Protein AF-A0A925G554-F1 (afdb_monomer_lite)

Foldseek 3Di:
DVVVVVVVVVVVVPPVPPPPVVLVVVVVCLVVQLVVLVVQLVVLVVCCVPPDDLSVLSNLLSVLSNVLSVVVVVLSVVVVVCVVVVNDPVVVSVVSNVVSVVSVVSSVVSNVVSVVVVVVPDDPPDDPPDDDDDDDDD

Structure (mmCIF, N/CA/C/O backbone):
data_AF-A0A925G554-F1
#
_entry.id   AF-A0A925G554-F1
#
loop_
_atom_site.group_PDB
_atom_site.id
_atom_site.type_symbol
_atom_site.label_atom_id
_atom_site.label_alt_id
_atom_site.label_comp_id
_atom_site.label_asym_id
_atom_site.label_entity_id
_atom_site.label_seq_id
_atom_site.pdbx_PDB_ins_code
_atom_site.Cartn_x
_atom_site.Cartn_y
_atom_site.Cartn_z
_atom_site.occupancy
_atom_site.B_iso_or_equiv
_atom_site.auth_seq_id
_atom_site.auth_comp_id
_atom_site.auth_asym_id
_atom_site.auth_atom_id
_atom_site.pdbx_PDB_model_num
ATOM 1 N N . MET A 1 1 ? 5.117 -35.834 -21.278 1.00 56.41 1 MET A N 1
ATOM 2 C CA . MET A 1 1 ? 6.227 -34.907 -20.948 1.00 56.41 1 MET A CA 1
ATOM 3 C C . MET A 1 1 ? 6.448 -33.824 -22.009 1.00 56.41 1 MET A C 1
ATOM 5 O O . M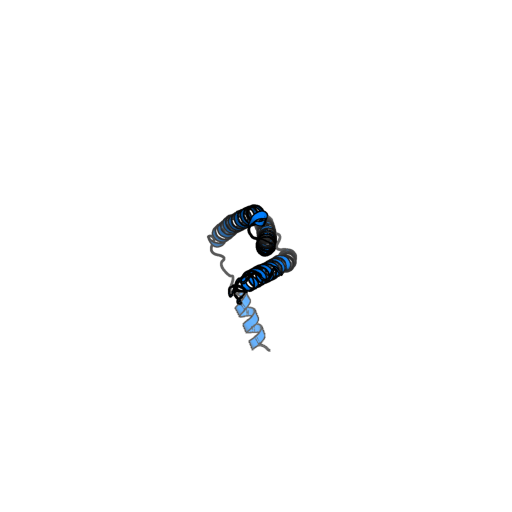ET A 1 1 ? 6.826 -32.724 -21.639 1.00 56.41 1 MET A O 1
ATOM 9 N N . ILE A 1 2 ? 6.161 -34.080 -23.294 1.00 69.06 2 ILE A N 1
ATOM 10 C CA . ILE A 1 2 ? 6.235 -33.060 -24.364 1.00 69.06 2 ILE A CA 1
ATOM 11 C C . ILE A 1 2 ? 5.071 -32.051 -24.280 1.00 69.06 2 ILE A C 1
ATOM 13 O O . ILE A 1 2 ? 5.266 -30.853 -24.436 1.00 69.06 2 ILE A O 1
ATOM 17 N N . ALA A 1 3 ? 3.860 -32.503 -23.937 1.00 68.00 3 ALA A N 1
ATOM 18 C CA . ALA A 1 3 ? 2.707 -31.610 -23.770 1.00 68.00 3 ALA A CA 1
ATOM 19 C C . ALA A 1 3 ? 2.910 -30.564 -22.653 1.00 68.00 3 ALA A C 1
ATOM 21 O O . ALA A 1 3 ? 2.536 -29.409 -22.815 1.00 68.00 3 ALA A O 1
ATOM 22 N N . THR A 1 4 ? 3.560 -30.946 -21.548 1.00 71.81 4 THR A N 1
ATOM 23 C CA . THR A 1 4 ? 3.878 -30.047 -20.427 1.00 71.81 4 THR A CA 1
ATOM 24 C C . THR A 1 4 ? 4.949 -29.016 -20.783 1.00 71.81 4 THR A C 1
ATOM 26 O O . THR A 1 4 ? 4.840 -27.869 -20.361 1.00 71.81 4 THR A O 1
ATOM 29 N N . SER A 1 5 ? 5.954 -29.376 -21.591 1.00 69.31 5 SER A N 1
ATOM 30 C CA . SER A 1 5 ? 6.969 -28.421 -22.054 1.00 69.31 5 SER A CA 1
ATOM 31 C C . SER A 1 5 ? 6.423 -27.457 -23.112 1.00 69.31 5 SER A C 1
ATOM 33 O O . SER A 1 5 ? 6.750 -26.275 -23.063 1.00 69.31 5 SER A O 1
ATOM 35 N N . LEU A 1 6 ? 5.526 -27.904 -24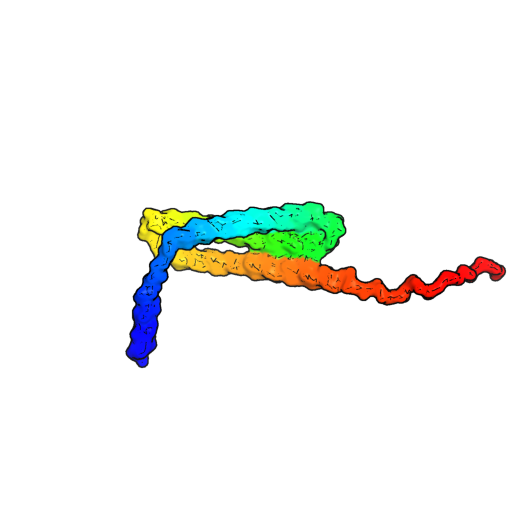.001 1.00 70.44 6 LEU A N 1
ATOM 36 C CA . LEU A 1 6 ? 4.800 -27.007 -24.913 1.00 70.44 6 LEU A CA 1
ATOM 37 C C . LEU A 1 6 ? 3.895 -26.018 -24.166 1.00 70.44 6 LEU A C 1
ATOM 39 O O . LEU A 1 6 ? 3.805 -24.861 -24.565 1.00 70.44 6 LEU A O 1
ATOM 43 N N . TRP A 1 7 ? 3.268 -26.442 -23.068 1.00 66.69 7 TRP A N 1
ATOM 44 C CA . TRP A 1 7 ? 2.438 -25.562 -22.240 1.00 66.69 7 TRP A CA 1
ATOM 45 C C . TRP A 1 7 ? 3.270 -24.485 -21.521 1.00 66.69 7 TRP A C 1
ATOM 47 O O . TRP A 1 7 ? 2.883 -23.319 -21.484 1.00 66.69 7 TRP A O 1
ATOM 57 N N . LEU A 1 8 ? 4.461 -24.851 -21.035 1.00 68.00 8 LEU A N 1
ATOM 58 C CA . LEU A 1 8 ? 5.438 -23.916 -20.461 1.00 68.00 8 LEU A CA 1
ATOM 59 C C . LEU A 1 8 ? 5.988 -22.921 -21.499 1.00 68.00 8 LEU A C 1
ATOM 61 O O . LEU A 1 8 ? 6.126 -21.743 -21.184 1.00 68.00 8 LEU A O 1
ATOM 65 N N . LEU A 1 9 ? 6.251 -23.350 -22.740 1.00 63.69 9 LEU A N 1
ATOM 66 C CA . LEU A 1 9 ? 6.651 -22.440 -23.826 1.00 63.69 9 LEU A CA 1
ATOM 67 C C . LEU A 1 9 ? 5.497 -21.549 -24.322 1.00 63.69 9 LEU A C 1
ATOM 69 O O . LEU A 1 9 ? 5.740 -20.434 -24.773 1.00 63.69 9 LEU A O 1
ATOM 73 N N . ALA A 1 10 ? 4.244 -21.998 -24.225 1.00 61.28 10 ALA A N 1
ATOM 74 C CA . ALA A 1 10 ? 3.088 -21.166 -24.558 1.00 61.28 10 ALA A CA 1
ATOM 75 C C . ALA A 1 10 ? 2.897 -20.012 -23.552 1.00 61.28 10 ALA A C 1
ATOM 77 O O . ALA A 1 10 ? 2.495 -18.917 -23.943 1.00 61.28 10 ALA A O 1
ATOM 78 N N . GLN A 1 11 ? 3.256 -20.216 -22.278 1.00 59.38 11 GLN A N 1
ATOM 79 C CA . GLN A 1 11 ? 3.241 -19.165 -21.251 1.00 59.38 11 GLN A CA 1
ATOM 80 C C . GLN A 1 11 ? 4.337 -18.102 -21.426 1.00 59.38 11 GLN A C 1
ATOM 82 O O . GLN A 1 11 ? 4.161 -16.975 -20.969 1.00 59.38 11 GLN A O 1
ATOM 87 N N . THR A 1 12 ? 5.462 -18.409 -22.081 1.00 54.16 12 THR A N 1
ATOM 88 C CA . THR A 1 12 ? 6.537 -17.417 -22.286 1.00 54.16 12 THR A CA 1
ATOM 89 C C . THR A 1 12 ? 6.258 -16.460 -23.446 1.00 54.16 12 THR A C 1
ATOM 91 O O . THR A 1 12 ? 6.837 -15.376 -23.492 1.00 54.16 12 THR A O 1
ATOM 94 N N . GLN A 1 13 ? 5.354 -16.830 -24.362 1.00 44.78 13 GLN A N 1
ATOM 95 C CA . GLN A 1 13 ? 4.960 -16.016 -25.519 1.00 44.78 13 GLN A CA 1
ATOM 96 C C . GLN A 1 13 ? 3.859 -14.998 -25.212 1.00 44.78 13 GLN A C 1
ATOM 98 O O . GLN A 1 13 ? 3.630 -14.082 -26.000 1.00 44.78 13 GLN A O 1
ATOM 103 N N . THR A 1 14 ? 3.225 -15.066 -24.039 1.00 47.84 14 THR A N 1
ATOM 104 C CA . THR A 1 14 ? 2.490 -13.913 -23.519 1.00 47.84 14 THR A CA 1
ATOM 105 C C . THR A 1 14 ? 3.501 -12.929 -22.946 1.00 47.84 14 THR A C 1
ATOM 107 O O . THR A 1 14 ? 3.610 -12.757 -21.731 1.00 47.84 14 THR A O 1
ATOM 110 N N . GLN A 1 15 ? 4.267 -12.270 -23.822 1.00 48.62 15 GLN A N 1
ATOM 111 C CA . GLN A 1 15 ? 4.822 -10.975 -23.465 1.00 48.62 15 GLN A CA 1
ATOM 112 C C . GLN A 1 15 ? 3.620 -10.104 -23.127 1.00 48.62 15 GLN A C 1
ATOM 114 O O . GLN A 1 15 ? 2.899 -9.652 -24.014 1.00 48.62 15 GLN A O 1
ATOM 119 N N . ALA A 1 16 ? 3.346 -9.952 -21.832 1.00 54.16 16 ALA A N 1
ATOM 120 C CA . ALA A 1 16 ? 2.384 -8.996 -21.337 1.00 54.16 16 ALA A CA 1
ATOM 121 C C . ALA A 1 16 ? 2.883 -7.630 -21.806 1.00 54.16 16 ALA A C 1
ATOM 123 O O . ALA A 1 16 ? 3.743 -7.024 -21.166 1.00 54.16 16 ALA A O 1
ATOM 124 N N . THR A 1 17 ? 2.414 -7.199 -22.981 1.00 52.09 17 THR A N 1
ATOM 125 C CA . THR A 1 17 ? 2.681 -5.869 -23.505 1.00 52.09 17 THR A CA 1
ATOM 126 C C . THR A 1 17 ? 2.059 -4.943 -22.482 1.00 52.09 17 THR A C 1
ATOM 128 O O . THR A 1 17 ? 0.841 -4.850 -22.345 1.00 52.09 17 THR A O 1
ATOM 131 N N . LYS A 1 18 ? 2.895 -4.414 -21.592 1.00 51.50 18 LYS A N 1
ATOM 132 C CA . LYS A 1 18 ? 2.420 -3.602 -20.488 1.00 51.50 18 LYS A CA 1
ATOM 133 C C . LYS A 1 18 ? 1.954 -2.306 -21.137 1.00 51.50 18 LYS A C 1
ATOM 135 O O . LYS A 1 18 ? 2.803 -1.585 -21.664 1.00 51.50 18 LYS A O 1
ATOM 140 N N . PRO A 1 19 ? 0.643 -2.010 -21.165 1.00 61.19 19 PRO A N 1
ATOM 141 C CA . PRO A 1 19 ? 0.176 -0.788 -21.795 1.00 61.19 19 PRO A CA 1
ATOM 142 C C . PRO A 1 19 ? 0.865 0.389 -21.102 1.00 61.19 19 PRO A C 1
ATOM 144 O O . PRO A 1 19 ? 0.958 0.412 -19.871 1.00 61.19 19 PRO A O 1
ATOM 147 N N . GLY A 1 20 ? 1.368 1.358 -21.874 1.00 69.06 20 GLY A N 1
ATOM 148 C CA . GLY A 1 20 ? 2.142 2.492 -21.343 1.00 69.06 20 GLY A CA 1
ATOM 149 C C . GLY A 1 20 ? 1.402 3.290 -20.261 1.00 69.06 20 GLY A C 1
ATOM 150 O O . GLY A 1 20 ? 2.027 3.911 -19.407 1.00 69.06 20 GLY A O 1
ATOM 151 N N . TYR A 1 21 ? 0.071 3.190 -20.234 1.00 64.12 21 TYR A N 1
ATOM 152 C CA . TYR A 1 21 ? -0.813 3.789 -19.235 1.00 64.12 21 TYR A CA 1
ATOM 153 C C . TYR A 1 21 ? -0.806 3.078 -17.871 1.00 64.12 21 TYR A C 1
ATOM 155 O O . TYR A 1 21 ? -1.210 3.669 -16.875 1.00 64.12 21 TYR A O 1
ATOM 163 N N . PHE A 1 22 ? -0.324 1.835 -17.774 1.00 70.75 22 PHE A N 1
ATOM 164 C CA . PHE A 1 22 ? -0.312 1.099 -16.505 1.00 70.75 22 PHE A CA 1
ATOM 165 C C . PHE A 1 22 ? 0.593 1.765 -15.468 1.00 70.75 22 PHE A C 1
ATOM 167 O O . PHE A 1 22 ? 0.246 1.830 -14.295 1.00 70.75 22 PHE A O 1
ATOM 174 N N . ALA A 1 23 ? 1.763 2.251 -15.887 1.00 71.81 23 ALA A N 1
ATOM 175 C CA . ALA A 1 23 ? 2.709 2.899 -14.985 1.00 71.81 23 ALA A CA 1
ATOM 176 C C . ALA A 1 23 ? 2.130 4.169 -14.327 1.00 71.81 23 ALA A C 1
ATOM 178 O O . ALA A 1 23 ? 2.146 4.233 -13.096 1.00 71.81 23 ALA A O 1
ATOM 179 N N . PRO A 1 24 ? 1.572 5.146 -15.074 1.00 72.62 24 PRO A N 1
ATOM 180 C CA . PRO A 1 24 ? 0.961 6.319 -14.457 1.00 72.62 24 PRO A CA 1
ATOM 181 C C . PRO A 1 24 ? -0.287 5.964 -13.641 1.00 72.62 24 PRO A C 1
ATOM 183 O O . PRO A 1 24 ? -0.446 6.494 -12.547 1.00 72.62 24 PRO A O 1
ATOM 186 N N . VAL A 1 25 ? -1.129 5.024 -14.090 1.00 77.00 25 VAL A N 1
ATOM 187 C CA . VAL A 1 25 ? -2.313 4.595 -13.321 1.00 77.00 25 VAL A CA 1
ATOM 188 C C . VAL A 1 25 ? -1.906 3.961 -11.988 1.00 77.00 25 VAL A C 1
ATOM 190 O O . VAL A 1 25 ? -2.396 4.376 -10.939 1.00 77.00 25 VAL A O 1
ATOM 193 N N . ALA A 1 26 ? -0.954 3.026 -11.998 1.00 75.56 26 ALA A N 1
ATOM 194 C CA . ALA A 1 26 ? -0.442 2.412 -10.777 1.00 75.56 26 ALA A CA 1
ATOM 195 C C . ALA A 1 26 ? 0.152 3.458 -9.824 1.00 75.56 26 ALA A C 1
ATOM 197 O O . ALA A 1 26 ? -0.105 3.397 -8.627 1.00 75.56 26 ALA A O 1
ATOM 198 N N . LEU A 1 27 ? 0.885 4.444 -10.350 1.00 79.38 27 LEU A N 1
ATOM 199 C CA . LEU A 1 27 ? 1.480 5.523 -9.562 1.00 79.38 27 LEU A CA 1
ATOM 200 C C . LEU A 1 27 ? 0.412 6.433 -8.936 1.00 79.38 27 LEU A C 1
ATOM 202 O O . LEU A 1 27 ? 0.501 6.747 -7.751 1.00 79.38 27 LEU A O 1
ATOM 206 N N . THR A 1 28 ? -0.628 6.807 -9.687 1.00 81.25 28 THR A N 1
ATOM 207 C CA . THR A 1 28 ? -1.736 7.618 -9.150 1.00 81.25 28 THR A CA 1
ATOM 208 C C . THR A 1 28 ? -2.486 6.897 -8.034 1.00 81.25 28 THR A C 1
ATOM 210 O O . THR A 1 28 ? -2.715 7.506 -6.989 1.00 81.25 28 THR A O 1
ATOM 213 N N . LEU A 1 29 ? -2.795 5.605 -8.207 1.00 81.31 29 LEU A N 1
ATOM 214 C CA . LEU A 1 29 ? -3.422 4.755 -7.186 1.00 81.31 29 LEU A CA 1
ATOM 215 C C . LEU A 1 29 ? -2.556 4.639 -5.930 1.00 81.31 29 LEU A C 1
ATOM 217 O O . LEU A 1 29 ? -3.069 4.696 -4.817 1.00 81.31 29 LEU A O 1
ATOM 221 N N . LEU A 1 30 ? -1.239 4.525 -6.100 1.00 80.56 30 LEU A N 1
ATOM 222 C CA . LEU A 1 30 ? -0.286 4.451 -4.995 1.00 80.56 30 LEU A CA 1
ATOM 223 C C . LEU A 1 30 ? -0.276 5.734 -4.159 1.00 80.56 30 LEU A C 1
ATOM 225 O O . LEU A 1 30 ? -0.326 5.676 -2.932 1.00 80.56 30 LEU A O 1
ATOM 229 N N . ILE A 1 31 ? -0.234 6.891 -4.826 1.00 82.69 31 ILE A N 1
ATOM 230 C CA . ILE A 1 31 ? -0.198 8.201 -4.165 1.00 82.69 31 ILE A CA 1
ATOM 231 C C . ILE A 1 31 ? -1.534 8.498 -3.488 1.00 82.69 31 ILE A C 1
ATOM 233 O O . ILE A 1 31 ? -1.555 8.854 -2.311 1.00 82.69 31 ILE A O 1
ATOM 237 N N . THR A 1 32 ? -2.650 8.334 -4.202 1.00 84.25 32 THR A N 1
ATOM 238 C CA . THR A 1 32 ? -3.984 8.564 -3.623 1.00 84.25 32 THR A CA 1
ATOM 239 C C . THR A 1 32 ? -4.294 7.576 -2.505 1.00 84.25 32 THR A C 1
ATOM 241 O O . THR A 1 32 ? -4.823 7.991 -1.478 1.00 84.25 32 THR A O 1
ATOM 244 N N . GLY A 1 33 ? -3.893 6.309 -2.643 1.00 77.38 33 GLY A N 1
ATOM 245 C CA . GLY A 1 33 ? -3.984 5.307 -1.583 1.00 77.38 33 GLY A CA 1
ATOM 246 C C . GLY A 1 33 ? -3.161 5.696 -0.357 1.00 77.38 33 GLY A C 1
ATOM 247 O O . GLY A 1 33 ? -3.702 5.772 0.743 1.00 77.38 33 GLY A O 1
ATOM 248 N N . GLY A 1 34 ? -1.879 6.028 -0.532 1.00 82.94 34 GLY A N 1
AT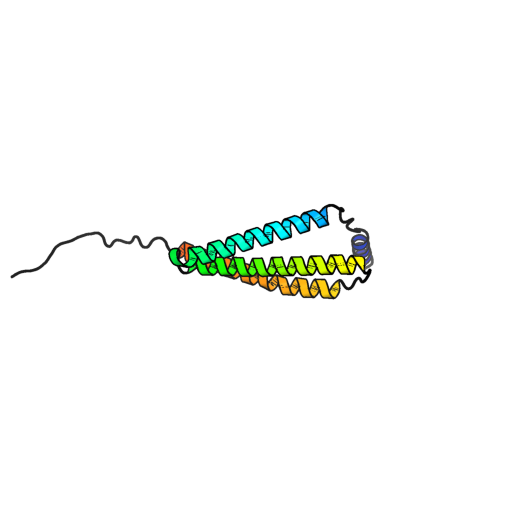OM 249 C CA . GLY A 1 34 ? -1.013 6.477 0.562 1.00 82.94 34 GLY A CA 1
ATOM 250 C C . GLY A 1 34 ? -1.559 7.714 1.282 1.00 82.94 34 GLY A C 1
ATOM 251 O O . GLY A 1 34 ? -1.563 7.760 2.512 1.00 82.94 34 GLY A O 1
ATOM 252 N N . LEU A 1 35 ? -2.096 8.681 0.532 1.00 83.38 35 LEU A N 1
ATOM 253 C CA . LEU A 1 35 ? -2.722 9.878 1.090 1.00 83.38 35 LEU A CA 1
ATOM 254 C C . LEU A 1 35 ? -4.014 9.547 1.854 1.00 83.38 35 LEU A C 1
ATOM 256 O O . LEU A 1 35 ? -4.222 10.058 2.952 1.00 83.38 35 LEU A O 1
ATOM 260 N N . ALA A 1 36 ? -4.854 8.654 1.325 1.00 82.50 36 ALA A N 1
ATOM 261 C CA . ALA A 1 36 ? -6.065 8.194 2.002 1.00 82.50 36 ALA A CA 1
ATOM 262 C C . ALA A 1 36 ? -5.742 7.478 3.326 1.00 82.50 36 ALA A C 1
ATOM 264 O O . ALA A 1 36 ? -6.387 7.748 4.342 1.00 82.50 36 ALA A O 1
ATOM 265 N N . TRP A 1 37 ? -4.708 6.629 3.354 1.00 82.06 37 TRP A N 1
ATOM 266 C CA . TRP A 1 37 ? -4.254 5.958 4.578 1.00 82.06 37 TRP A CA 1
ATOM 267 C C . TRP A 1 37 ? -3.607 6.921 5.580 1.00 82.06 37 TRP A C 1
ATOM 269 O O . TRP A 1 37 ? -3.809 6.761 6.783 1.00 82.06 37 TRP A O 1
ATOM 279 N N . LEU A 1 38 ? -2.897 7.955 5.114 1.00 82.19 38 LEU A N 1
ATOM 280 C CA . LEU A 1 38 ? -2.379 9.035 5.963 1.00 82.19 38 LEU A CA 1
ATOM 281 C C . LEU A 1 38 ? -3.512 9.791 6.652 1.00 82.19 38 LEU A C 1
ATOM 283 O O . LEU A 1 38 ? -3.494 9.959 7.870 1.00 82.19 38 LEU A O 1
ATOM 287 N N . ILE A 1 39 ? -4.526 10.188 5.885 1.00 81.81 39 ILE A N 1
ATOM 288 C CA . ILE A 1 39 ? -5.718 10.851 6.409 1.00 81.81 39 ILE A CA 1
ATOM 289 C C . ILE A 1 39 ? -6.415 9.938 7.430 1.00 81.81 39 ILE A C 1
ATOM 291 O O . ILE A 1 39 ? -6.717 10.376 8.541 1.00 81.81 39 ILE A O 1
ATOM 295 N N . ALA A 1 40 ? -6.600 8.654 7.106 1.00 80.00 40 ALA A N 1
ATOM 296 C CA . ALA A 1 40 ? -7.193 7.672 8.013 1.00 80.00 40 ALA A CA 1
ATOM 297 C C . ALA A 1 40 ? -6.389 7.500 9.314 1.00 80.00 40 ALA A C 1
ATOM 299 O O . ALA A 1 40 ? -6.980 7.422 10.391 1.00 80.00 40 ALA A O 1
ATOM 300 N N . ALA A 1 41 ? -5.055 7.491 9.244 1.00 80.06 41 ALA A N 1
ATOM 301 C CA . ALA A 1 41 ? -4.195 7.412 10.421 1.00 80.06 41 ALA A CA 1
ATOM 302 C C . ALA A 1 41 ? -4.342 8.662 11.304 1.00 80.06 41 ALA A C 1
ATOM 304 O O . ALA A 1 41 ? -4.571 8.537 12.508 1.00 80.06 41 ALA A O 1
ATOM 305 N N . VAL A 1 42 ? -4.291 9.861 10.714 1.00 79.56 42 VAL A N 1
ATOM 306 C CA . VAL A 1 42 ? -4.431 11.134 11.443 1.00 79.56 42 VAL A CA 1
ATOM 307 C C . VAL A 1 42 ? -5.804 11.244 12.111 1.00 79.56 42 VAL A C 1
ATOM 309 O O . VAL A 1 42 ? -5.882 11.538 13.306 1.00 79.56 42 VAL A O 1
ATOM 312 N N . PHE A 1 43 ? -6.890 10.947 11.391 1.00 76.81 43 PHE A N 1
ATOM 313 C CA . PHE A 1 43 ? -8.233 10.934 11.978 1.00 76.81 43 PHE A CA 1
ATOM 314 C C . PHE A 1 43 ? -8.393 9.842 13.041 1.00 76.81 43 PHE A C 1
ATOM 316 O O . PHE A 1 43 ? -9.041 10.081 14.061 1.00 76.81 43 PHE A O 1
ATOM 323 N N . GLY A 1 44 ? -7.777 8.673 12.842 1.00 69.88 44 GLY A N 1
ATOM 324 C CA . GLY A 1 44 ? -7.766 7.575 13.806 1.00 69.88 44 GLY A CA 1
ATOM 325 C C . GLY A 1 44 ? -7.117 7.968 15.133 1.00 69.88 44 GLY A C 1
ATOM 326 O O . GLY A 1 44 ? -7.714 7.764 16.188 1.00 69.88 44 GLY A O 1
ATOM 327 N N . PHE A 1 45 ? -5.942 8.606 15.100 1.00 68.25 45 PHE A N 1
ATOM 328 C CA . PHE A 1 45 ? -5.280 9.113 16.308 1.00 68.25 45 PHE A CA 1
ATOM 329 C C . PHE A 1 45 ? -6.016 10.309 16.928 1.00 68.25 45 PHE A C 1
ATOM 331 O O . PHE A 1 45 ? -6.141 10.374 18.151 1.00 68.25 45 PHE A O 1
ATOM 338 N N . GLY A 1 46 ? -6.569 11.212 16.111 1.00 67.75 46 GLY A N 1
ATOM 339 C CA . GLY A 1 46 ? -7.330 12.375 16.584 1.00 67.75 46 GLY A CA 1
ATOM 340 C C . GLY A 1 46 ? -8.625 12.007 17.318 1.00 67.75 46 GLY A C 1
ATOM 341 O O . GLY A 1 46 ? -8.983 12.644 18.307 1.00 67.75 46 GLY A O 1
ATOM 342 N N . ARG A 1 47 ? -9.305 10.935 16.892 1.00 60.56 47 ARG A N 1
ATOM 343 C CA . ARG A 1 47 ? -10.520 10.404 17.540 1.00 60.56 47 ARG A CA 1
ATOM 344 C C . ARG A 1 47 ? -10.256 9.282 18.552 1.00 60.56 47 ARG A C 1
ATOM 346 O O . ARG A 1 47 ? -11.175 8.871 19.258 1.00 60.56 47 ARG A O 1
ATOM 353 N N . ALA A 1 48 ? -9.014 8.822 18.712 1.00 57.16 48 ALA A N 1
ATOM 354 C CA . ALA A 1 48 ? -8.675 7.765 19.670 1.00 57.16 48 ALA A CA 1
ATOM 355 C C . ALA A 1 48 ? -8.950 8.148 21.135 1.00 57.16 48 ALA A C 1
ATOM 357 O O . ALA A 1 48 ? -9.167 7.266 21.964 1.00 57.16 48 ALA A O 1
ATOM 358 N N . ARG A 1 49 ? -8.962 9.449 21.468 1.00 56.97 49 ARG A N 1
ATOM 359 C CA . ARG A 1 49 ? -9.292 9.922 22.823 1.00 56.97 49 ARG A CA 1
ATOM 360 C C . ARG A 1 49 ? -10.798 9.844 23.126 1.00 56.97 49 ARG A C 1
ATOM 362 O O . ARG A 1 49 ? -11.156 9.759 24.293 1.00 56.97 49 ARG A O 1
ATOM 369 N N . THR A 1 50 ? -11.665 9.837 22.110 1.00 60.47 50 THR A N 1
ATOM 370 C CA . THR A 1 50 ? -13.130 9.892 22.277 1.00 60.47 50 THR A CA 1
ATOM 371 C C . THR A 1 50 ? -13.858 8.583 21.948 1.00 60.47 50 THR A C 1
ATOM 373 O O . THR A 1 50 ? -14.939 8.366 22.478 1.00 60.47 50 THR A O 1
ATOM 376 N N . PHE A 1 51 ? -13.279 7.681 21.143 1.00 59.47 51 PHE A N 1
ATOM 377 C CA . PHE A 1 51 ? -13.940 6.443 20.671 1.00 59.47 51 PHE A CA 1
ATOM 378 C C . PHE A 1 51 ? -13.396 5.130 21.282 1.00 59.47 51 PHE A C 1
ATOM 380 O O . PHE A 1 51 ? -13.727 4.034 20.829 1.00 59.47 51 PHE A O 1
ATOM 387 N N . GLY A 1 52 ? -12.567 5.211 22.328 1.00 66.06 52 GLY A N 1
ATOM 388 C CA . GLY A 1 52 ? -12.111 4.042 23.089 1.00 66.06 52 GLY A CA 1
ATOM 389 C C . GLY A 1 52 ? -11.080 3.153 22.375 1.00 66.06 52 GLY A C 1
ATOM 390 O O . GLY A 1 52 ? -10.403 3.556 21.427 1.00 66.06 52 GLY A O 1
ATOM 391 N N . SER A 1 53 ? -10.913 1.920 22.872 1.00 69.88 53 SER A N 1
ATOM 392 C CA . SER A 1 53 ? -9.845 1.004 22.437 1.00 69.88 53 SER A CA 1
ATOM 393 C C . SER A 1 53 ? -9.944 0.590 20.963 1.00 69.88 53 SER A C 1
ATOM 395 O O . SER A 1 53 ? -8.909 0.396 20.334 1.00 69.88 53 SER A O 1
ATOM 397 N N . ALA A 1 54 ? -11.148 0.523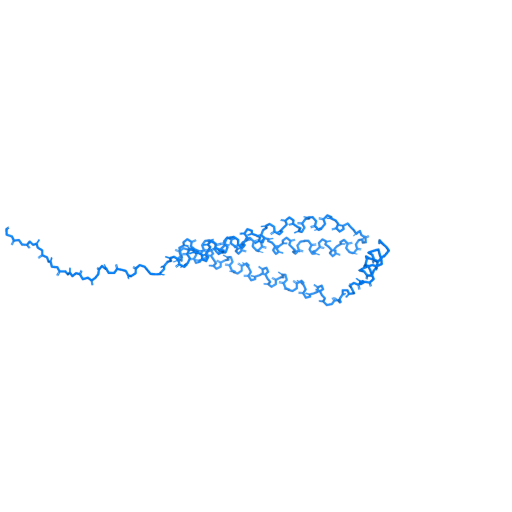 20.384 1.00 67.75 54 ALA A N 1
ATOM 398 C CA . ALA A 1 54 ? -11.358 0.139 18.986 1.00 67.75 54 ALA A CA 1
ATOM 399 C C . ALA A 1 54 ? -10.711 1.123 17.991 1.00 67.75 54 ALA A C 1
ATOM 401 O O . ALA A 1 54 ? -10.049 0.693 17.047 1.00 67.75 54 ALA A O 1
ATOM 402 N N . ALA A 1 55 ? -10.811 2.434 18.239 1.00 72.31 55 ALA A N 1
ATOM 403 C CA . ALA A 1 55 ? -10.213 3.459 17.378 1.00 72.31 55 ALA A CA 1
ATOM 404 C C . ALA A 1 55 ? -8.676 3.365 17.316 1.00 72.31 55 ALA A C 1
ATOM 406 O O . ALA A 1 55 ? -8.077 3.644 16.277 1.00 72.31 55 ALA A O 1
ATOM 407 N N . ARG A 1 56 ? -8.030 2.896 18.395 1.00 77.56 56 ARG A N 1
ATOM 408 C CA . ARG A 1 56 ? -6.576 2.663 18.434 1.00 77.56 56 ARG A CA 1
ATOM 409 C C . ARG A 1 56 ? -6.145 1.537 17.49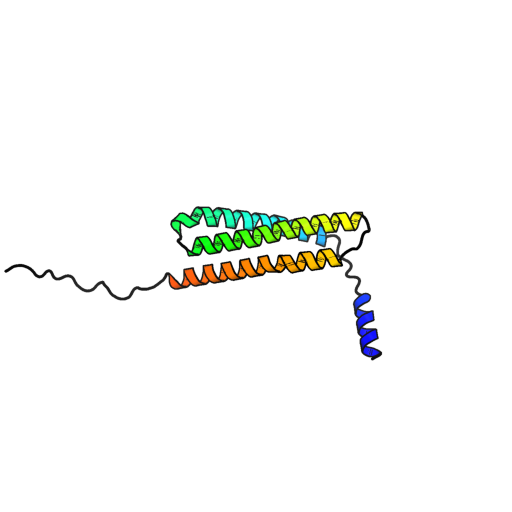0 1.00 77.56 56 ARG A C 1
ATOM 411 O O . ARG A 1 56 ? -5.147 1.688 16.793 1.00 77.56 56 ARG A O 1
ATOM 418 N N . TRP A 1 57 ? -6.908 0.444 17.423 1.00 77.19 57 TRP A N 1
ATOM 419 C CA . TRP A 1 57 ? -6.627 -0.682 16.519 1.00 77.19 57 TRP A CA 1
ATOM 420 C C . TRP A 1 57 ? -6.848 -0.315 15.042 1.00 77.19 57 TRP A C 1
ATOM 422 O O . TRP A 1 57 ? -6.084 -0.747 14.174 1.00 77.19 57 TRP A O 1
ATOM 432 N N . PHE A 1 58 ? -7.820 0.558 14.752 1.00 78.38 58 PHE A N 1
ATOM 433 C CA . PHE A 1 58 ? -7.994 1.126 13.408 1.00 78.38 58 PHE A CA 1
ATOM 434 C C . PHE A 1 58 ? -6.847 2.051 13.001 1.00 78.38 58 PHE A C 1
ATOM 436 O O . PHE A 1 58 ? -6.351 1.939 11.881 1.00 78.38 58 PHE A O 1
ATOM 443 N N . ALA A 1 59 ? -6.378 2.915 13.904 1.00 79.19 59 ALA A N 1
ATOM 444 C CA . ALA A 1 59 ? -5.214 3.758 13.636 1.00 79.19 59 ALA A CA 1
ATOM 445 C C . ALA A 1 59 ? -3.959 2.911 13.357 1.00 79.19 59 ALA A C 1
ATOM 447 O O . ALA A 1 59 ? -3.225 3.190 12.413 1.00 79.19 59 ALA A O 1
ATOM 448 N N . LEU A 1 60 ? -3.754 1.828 14.115 1.00 81.44 60 LEU A N 1
ATOM 449 C CA . LEU A 1 60 ? -2.629 0.905 13.924 1.00 81.44 60 LEU A CA 1
ATOM 450 C C . LEU A 1 60 ? -2.696 0.199 12.557 1.00 81.44 60 LEU A C 1
ATOM 452 O O . LEU A 1 60 ? -1.687 0.095 11.862 1.00 81.44 60 LEU A O 1
ATOM 456 N N . THR A 1 61 ? -3.898 -0.185 12.119 1.00 84.25 61 THR A N 1
ATOM 457 C CA . THR A 1 61 ? -4.125 -0.719 10.766 1.00 84.25 61 THR A CA 1
ATOM 458 C C . THR A 1 61 ? -3.754 0.288 9.683 1.00 84.25 61 THR A C 1
ATOM 460 O O . THR A 1 61 ? -3.033 -0.051 8.745 1.00 84.25 61 THR A O 1
ATOM 463 N N . ALA A 1 62 ? -4.226 1.530 9.822 1.00 83.94 62 ALA A N 1
ATOM 464 C CA . ALA A 1 62 ? -3.956 2.589 8.858 1.00 83.94 62 ALA A CA 1
ATOM 465 C C . ALA A 1 62 ? -2.454 2.881 8.754 1.00 83.94 62 ALA A C 1
ATOM 467 O O . ALA A 1 62 ? -1.939 3.015 7.650 1.00 83.94 62 ALA A O 1
ATOM 468 N N . VAL A 1 63 ? -1.730 2.888 9.879 1.00 83.81 63 VAL A N 1
ATOM 469 C CA . VAL A 1 63 ? -0.265 3.035 9.897 1.00 83.81 63 VAL A CA 1
ATOM 470 C C . VAL A 1 63 ? 0.424 1.867 9.191 1.00 83.81 63 VAL A C 1
ATOM 472 O O . VAL A 1 63 ? 1.341 2.087 8.403 1.00 83.81 63 VAL A O 1
ATOM 475 N N . CYS A 1 64 ? -0.026 0.632 9.422 1.00 84.94 64 CYS A N 1
ATOM 476 C CA . CYS A 1 64 ? 0.554 -0.546 8.778 1.00 84.94 64 CYS A CA 1
ATOM 477 C C . CYS A 1 64 ? 0.377 -0.501 7.248 1.00 84.94 64 CYS A C 1
ATOM 479 O O . CYS A 1 64 ? 1.331 -0.714 6.497 1.00 84.94 64 CYS A O 1
ATOM 481 N N . LEU A 1 65 ? -0.817 -0.125 6.779 1.00 82.06 65 LEU A N 1
ATOM 482 C CA . LEU A 1 65 ? -1.110 0.027 5.350 1.00 82.06 65 LEU A CA 1
ATOM 483 C C . LEU A 1 65 ? -0.426 1.247 4.722 1.00 82.06 65 LEU A C 1
ATOM 485 O O . LEU A 1 65 ? -0.062 1.201 3.546 1.00 82.06 65 LEU A O 1
ATOM 489 N N . LEU A 1 66 ? -0.188 2.306 5.496 1.00 84.25 66 LEU A N 1
ATOM 490 C CA . LEU A 1 66 ? 0.588 3.470 5.071 1.00 84.25 66 LEU A CA 1
ATOM 491 C C . LEU A 1 66 ? 2.055 3.109 4.842 1.00 84.25 66 LEU A C 1
ATOM 493 O O . LEU A 1 66 ? 2.608 3.434 3.793 1.00 84.25 66 LEU A O 1
ATOM 497 N N . ILE A 1 67 ? 2.669 2.396 5.790 1.00 84.00 67 ILE A N 1
ATOM 498 C CA . ILE A 1 67 ? 4.046 1.904 5.670 1.00 84.00 67 ILE A CA 1
ATOM 499 C C . ILE A 1 67 ? 4.176 0.986 4.445 1.00 84.00 67 ILE A C 1
ATOM 501 O O . ILE A 1 67 ? 5.111 1.155 3.662 1.00 84.00 67 ILE A O 1
ATOM 505 N N . TYR A 1 68 ? 3.204 0.093 4.223 1.00 85.44 68 TYR A N 1
ATOM 506 C CA . TYR A 1 68 ? 3.145 -0.746 3.023 1.00 85.44 68 TYR A CA 1
ATOM 507 C C . TYR A 1 68 ? 3.100 0.081 1.726 1.00 85.44 68 TYR A C 1
ATOM 509 O O . TYR A 1 68 ? 3.877 -0.179 0.809 1.00 85.44 68 TYR A O 1
ATOM 517 N N . HIS A 1 69 ? 2.246 1.111 1.643 1.00 82.50 69 HIS A N 1
ATOM 518 C CA . HIS A 1 69 ? 2.185 1.978 0.458 1.00 82.50 69 HIS A CA 1
ATOM 519 C C . HIS A 1 69 ? 3.503 2.725 0.235 1.00 82.50 69 HIS A C 1
ATOM 521 O O . HIS A 1 69 ? 3.975 2.805 -0.895 1.00 82.50 69 HIS A O 1
ATOM 527 N N . LEU A 1 70 ? 4.134 3.234 1.296 1.00 82.19 70 LEU A N 1
ATOM 528 C CA . LEU A 1 70 ? 5.407 3.947 1.188 1.00 82.19 70 LEU A CA 1
ATOM 529 C C . LEU A 1 70 ? 6.530 3.030 0.674 1.00 82.19 70 LEU A C 1
ATOM 531 O O . LEU A 1 70 ? 7.316 3.429 -0.182 1.00 82.19 70 LEU A O 1
ATOM 535 N N . GLN A 1 71 ? 6.569 1.782 1.145 1.00 81.81 71 GLN A N 1
ATOM 536 C CA . GLN A 1 71 ? 7.519 0.760 0.695 1.00 81.81 71 GLN A CA 1
ATOM 537 C C . GLN A 1 71 ? 7.253 0.326 -0.747 1.00 81.81 71 GLN A C 1
ATOM 539 O O . GLN A 1 71 ? 8.190 0.200 -1.533 1.00 81.81 71 GLN A O 1
ATOM 544 N N . PHE A 1 72 ? 5.984 0.144 -1.116 1.00 83.44 72 PHE A N 1
ATOM 545 C CA . PHE A 1 72 ? 5.586 -0.196 -2.479 1.00 83.44 72 PHE A CA 1
ATOM 546 C C . PHE A 1 72 ? 5.914 0.939 -3.463 1.00 83.44 72 PHE A C 1
ATOM 548 O O . PHE A 1 72 ? 6.367 0.680 -4.576 1.00 83.44 72 PHE A O 1
ATOM 555 N N . LEU A 1 73 ? 5.786 2.199 -3.032 1.00 83.62 73 LEU A N 1
ATOM 556 C CA . LEU A 1 73 ? 6.225 3.370 -3.791 1.00 83.62 73 LEU A CA 1
ATOM 557 C C . LEU A 1 73 ? 7.746 3.375 -3.982 1.00 83.62 73 LEU A C 1
ATOM 559 O O . LEU A 1 73 ? 8.222 3.571 -5.098 1.00 83.62 73 LEU A O 1
ATOM 563 N N . LEU A 1 74 ? 8.507 3.108 -2.916 1.00 81.31 74 LEU A N 1
ATOM 564 C CA . LEU A 1 74 ? 9.968 3.026 -2.966 1.00 81.31 74 LEU A CA 1
ATOM 565 C C . LEU A 1 74 ? 10.439 1.909 -3.909 1.00 81.31 74 LEU A C 1
ATOM 567 O O . LEU A 1 74 ? 11.283 2.149 -4.770 1.00 81.31 74 LEU A O 1
ATOM 571 N N . LEU A 1 75 ? 9.841 0.717 -3.808 1.00 81.75 75 LEU A N 1
ATOM 572 C CA . LEU A 1 75 ? 10.066 -0.400 -4.730 1.00 81.75 75 LEU A CA 1
ATOM 573 C C . LEU A 1 75 ? 9.724 -0.020 -6.170 1.00 81.75 75 LEU A C 1
ATOM 575 O O . LEU A 1 75 ? 10.485 -0.341 -7.077 1.00 81.75 75 LEU A O 1
ATOM 579 N N . GLY A 1 76 ? 8.611 0.684 -6.385 1.00 77.75 76 GLY A N 1
ATOM 580 C CA . GLY A 1 76 ? 8.214 1.187 -7.697 1.00 77.75 76 GLY A CA 1
ATOM 581 C C . GLY A 1 76 ? 9.243 2.151 -8.291 1.00 77.75 76 GLY A C 1
ATOM 582 O O . GLY A 1 76 ? 9.589 2.025 -9.464 1.00 77.75 76 GLY A O 1
ATOM 583 N N . ILE A 1 77 ? 9.787 3.068 -7.486 1.00 80.31 77 ILE A N 1
ATOM 584 C CA . ILE A 1 77 ? 10.842 3.998 -7.915 1.00 80.31 77 ILE A CA 1
ATOM 585 C C . ILE A 1 77 ? 12.123 3.234 -8.263 1.00 80.31 77 ILE A C 1
ATOM 587 O O . ILE A 1 77 ? 12.681 3.455 -9.337 1.00 80.31 77 ILE A O 1
ATOM 591 N N . ILE A 1 78 ? 12.567 2.308 -7.405 1.00 78.75 78 ILE A N 1
ATOM 592 C CA . ILE A 1 78 ? 13.753 1.477 -7.669 1.00 78.75 78 ILE A CA 1
ATOM 593 C C . ILE A 1 78 ? 13.534 0.654 -8.946 1.00 78.75 78 ILE A C 1
ATOM 595 O O . ILE A 1 78 ? 14.403 0.639 -9.807 1.00 78.75 78 ILE A O 1
ATOM 599 N N . ALA A 1 79 ? 12.353 0.061 -9.143 1.00 77.06 79 ALA A N 1
ATOM 600 C CA . ALA A 1 79 ? 12.006 -0.679 -10.357 1.00 77.06 79 ALA A CA 1
ATOM 601 C C . ALA A 1 79 ? 12.068 0.183 -11.626 1.00 77.06 79 ALA A C 1
ATOM 603 O O . ALA A 1 79 ? 12.567 -0.272 -12.655 1.00 77.06 79 ALA A O 1
ATOM 604 N N . VAL A 1 80 ? 11.610 1.436 -11.569 1.00 76.31 80 VAL A N 1
ATOM 605 C CA . VAL A 1 80 ? 11.716 2.378 -12.696 1.00 76.31 80 VAL A CA 1
ATOM 606 C C . VAL A 1 80 ? 13.171 2.794 -12.946 1.00 76.31 80 VAL A C 1
ATOM 608 O O . VAL A 1 80 ? 13.575 2.931 -14.103 1.00 76.31 80 VAL A O 1
ATOM 611 N N . MET A 1 81 ? 13.973 2.975 -11.894 1.00 76.44 81 MET A N 1
ATOM 612 C CA . MET A 1 81 ? 15.402 3.283 -12.025 1.00 76.44 81 MET A CA 1
ATOM 613 C C . MET A 1 81 ? 16.200 2.108 -12.604 1.00 76.44 81 MET A C 1
ATOM 615 O O . MET A 1 81 ? 17.005 2.321 -13.509 1.00 76.44 81 MET A O 1
ATOM 619 N N . GLU A 1 82 ? 15.949 0.880 -12.149 1.00 74.00 82 GLU A N 1
ATOM 620 C CA . GLU A 1 82 ? 16.580 -0.335 -12.685 1.00 74.00 82 GLU A CA 1
ATOM 621 C C . GLU A 1 82 ? 16.169 -0.585 -14.140 1.00 74.00 82 GLU A C 1
ATOM 623 O O . GLU A 1 82 ? 17.014 -0.884 -14.984 1.00 74.00 82 GLU A O 1
ATOM 628 N N . PHE A 1 83 ? 14.901 -0.327 -14.484 1.00 68.88 83 PHE A N 1
ATOM 629 C CA . PHE A 1 83 ? 14.442 -0.366 -15.874 1.00 68.88 83 PHE A CA 1
ATOM 630 C C . PHE A 1 83 ? 15.224 0.609 -16.769 1.00 68.88 83 PHE A C 1
ATOM 632 O O . PHE A 1 83 ? 15.568 0.266 -17.898 1.00 68.88 83 PHE A O 1
ATOM 639 N N . ARG A 1 84 ? 15.568 1.803 -16.264 1.00 73.75 84 ARG A N 1
ATOM 640 C CA . ARG A 1 84 ? 16.428 2.762 -16.982 1.00 73.75 84 ARG A CA 1
ATOM 641 C C . ARG A 1 84 ? 17.892 2.322 -17.063 1.00 73.75 84 ARG A C 1
ATOM 643 O O . ARG A 1 84 ? 18.566 2.698 -18.016 1.00 73.75 84 ARG A O 1
ATOM 650 N N . ARG A 1 85 ? 18.388 1.561 -16.084 1.00 71.75 85 ARG A N 1
ATOM 651 C CA . ARG A 1 85 ? 19.775 1.063 -16.030 1.00 71.75 85 ARG A CA 1
ATOM 652 C C . ARG A 1 85 ? 19.998 -0.255 -16.777 1.00 71.75 85 ARG A C 1
ATOM 654 O O . ARG A 1 85 ? 21.136 -0.698 -16.859 1.00 71.75 85 ARG A O 1
ATOM 661 N N . ASN A 1 86 ? 18.949 -0.856 -17.348 1.00 67.06 86 ASN A N 1
ATOM 662 C CA . ASN A 1 86 ? 18.989 -2.149 -18.044 1.00 67.06 86 ASN A CA 1
ATOM 663 C C . ASN A 1 86 ? 19.551 -3.308 -17.187 1.00 67.06 86 ASN A C 1
ATOM 665 O O . ASN A 1 86 ? 19.955 -4.337 -17.726 1.00 67.06 86 ASN A O 1
ATOM 669 N N . ASN A 1 87 ? 19.537 -3.166 -15.859 1.00 65.69 87 ASN A N 1
ATOM 670 C CA . ASN A 1 87 ? 19.792 -4.256 -14.924 1.00 65.69 87 ASN A CA 1
ATOM 671 C C . ASN A 1 87 ? 18.452 -4.920 -14.590 1.00 65.69 87 ASN A C 1
ATOM 673 O O . ASN A 1 87 ? 17.475 -4.256 -14.245 1.00 65.69 87 ASN A O 1
ATOM 677 N N . ARG A 1 88 ? 18.376 -6.242 -14.758 1.00 61.75 88 ARG A N 1
ATOM 678 C CA . ARG A 1 88 ? 17.132 -7.023 -14.637 1.00 61.75 88 ARG A CA 1
ATOM 679 C C . ARG A 1 88 ? 17.156 -7.979 -13.447 1.00 61.75 88 ARG A C 1
ATOM 681 O O . ARG A 1 88 ? 16.724 -9.125 -13.556 1.00 61.75 88 ARG A O 1
ATOM 688 N N . ASP A 1 89 ? 17.606 -7.502 -12.295 1.00 67.38 89 ASP A N 1
ATOM 689 C CA . ASP A 1 89 ? 17.597 -8.293 -11.061 1.00 67.38 89 ASP A CA 1
ATOM 690 C C . ASP A 1 89 ? 16.209 -8.279 -10.398 1.00 67.38 89 ASP A C 1
ATOM 692 O O . ASP A 1 89 ? 15.983 -7.729 -9.319 1.00 67.38 89 ASP A O 1
ATOM 696 N N . TYR A 1 90 ? 15.236 -8.911 -11.061 1.00 66.94 90 TYR A N 1
ATOM 697 C CA . TYR A 1 90 ? 13.853 -9.009 -10.576 1.00 66.94 90 TYR A CA 1
ATOM 698 C C . TYR A 1 90 ? 13.702 -9.919 -9.349 1.00 66.94 90 TYR A C 1
ATOM 700 O O . TYR A 1 90 ? 12.736 -9.775 -8.598 1.00 66.94 90 TYR A O 1
ATOM 708 N N . GLY A 1 91 ? 14.643 -10.844 -9.123 1.00 72.69 91 GLY A N 1
ATOM 709 C CA . GLY A 1 91 ? 14.595 -11.789 -8.002 1.00 72.69 91 GLY A CA 1
ATOM 710 C C . GLY A 1 91 ? 14.633 -11.094 -6.639 1.00 72.69 91 GLY A C 1
ATOM 711 O O . GLY A 1 91 ? 13.833 -11.403 -5.755 1.00 72.69 91 GLY A O 1
ATOM 712 N N . THR A 1 92 ? 15.497 -10.089 -6.488 1.00 73.19 92 THR A N 1
ATOM 713 C CA . THR A 1 92 ? 15.611 -9.306 -5.249 1.00 73.19 92 THR A CA 1
ATOM 714 C C . THR A 1 92 ? 14.361 -8.458 -5.012 1.00 73.19 92 THR A C 1
ATOM 716 O O . THR A 1 92 ? 13.854 -8.413 -3.895 1.00 73.19 92 THR A O 1
ATOM 719 N N . MET A 1 93 ? 13.800 -7.851 -6.064 1.00 70.12 93 MET A N 1
ATOM 720 C CA . MET A 1 93 ? 12.562 -7.064 -5.968 1.00 70.12 93 MET A CA 1
ATOM 721 C C . MET A 1 93 ? 11.355 -7.912 -5.560 1.00 70.12 93 MET A C 1
ATOM 723 O O . MET A 1 93 ? 10.543 -7.467 -4.751 1.00 70.12 93 MET A O 1
ATOM 727 N N . LEU A 1 94 ? 11.249 -9.136 -6.086 1.00 74.75 94 LEU A N 1
ATOM 728 C CA . LEU A 1 94 ? 10.179 -10.074 -5.744 1.00 74.75 94 LEU A CA 1
ATOM 729 C C . LEU A 1 94 ? 10.283 -10.560 -4.296 1.00 74.75 94 LEU A C 1
ATOM 731 O O . LEU A 1 94 ? 9.275 -10.559 -3.593 1.00 74.75 94 LEU A O 1
ATOM 735 N N . ASN A 1 95 ? 11.484 -10.908 -3.824 1.00 76.69 95 ASN A N 1
ATOM 736 C CA . ASN A 1 95 ? 11.688 -11.320 -2.431 1.00 76.69 95 ASN A CA 1
ATOM 737 C C . ASN A 1 95 ? 11.393 -10.187 -1.444 1.00 76.69 95 ASN A C 1
ATOM 739 O O . ASN A 1 95 ? 10.715 -10.391 -0.437 1.00 76.69 95 ASN A O 1
ATOM 743 N N . VAL A 1 96 ? 11.861 -8.978 -1.753 1.00 77.38 96 VAL A N 1
ATOM 744 C CA . VAL A 1 96 ? 11.616 -7.798 -0.920 1.00 77.38 96 VAL A CA 1
ATOM 745 C C . VAL A 1 96 ? 10.125 -7.424 -0.939 1.00 77.38 96 VAL A C 1
ATOM 747 O O . VAL A 1 96 ? 9.542 -7.173 0.113 1.00 77.38 96 VAL A O 1
ATOM 750 N N . GLY A 1 97 ? 9.464 -7.506 -2.098 1.00 77.62 97 GLY A N 1
ATOM 751 C CA . GLY A 1 97 ? 8.012 -7.348 -2.222 1.00 77.62 97 GLY A CA 1
ATOM 752 C C . GLY A 1 97 ? 7.206 -8.384 -1.428 1.00 77.62 97 GLY A C 1
ATOM 753 O O . GLY A 1 97 ? 6.222 -8.030 -0.779 1.00 77.62 97 GLY A O 1
ATOM 754 N N . ALA A 1 98 ? 7.635 -9.650 -1.431 1.00 78.12 98 ALA A N 1
ATOM 755 C CA . ALA A 1 98 ? 6.986 -10.724 -0.680 1.00 78.12 98 ALA A CA 1
ATOM 756 C C . ALA A 1 98 ? 7.077 -10.505 0.838 1.00 78.12 98 ALA A C 1
ATOM 758 O O . ALA A 1 98 ? 6.084 -10.700 1.540 1.00 78.12 98 ALA A O 1
ATOM 759 N N . PHE A 1 99 ? 8.222 -10.028 1.338 1.00 79.94 99 PHE A N 1
ATOM 760 C CA . PHE A 1 99 ? 8.377 -9.656 2.746 1.00 79.94 99 PHE A CA 1
ATOM 761 C C . PHE A 1 99 ? 7.394 -8.551 3.155 1.00 79.94 99 PHE A C 1
ATOM 763 O O . PHE A 1 99 ? 6.786 -8.621 4.222 1.00 79.94 99 PHE A O 1
ATOM 770 N N . PHE A 1 100 ? 7.155 -7.564 2.287 1.00 79.62 100 PHE A N 1
ATOM 771 C CA . PHE A 1 100 ? 6.226 -6.473 2.592 1.00 79.62 100 PHE A CA 1
ATOM 772 C C . PHE A 1 100 ? 4.760 -6.897 2.678 1.00 79.62 100 PHE A C 1
ATOM 774 O O . PHE A 1 100 ? 3.964 -6.225 3.335 1.00 79.62 100 PHE A O 1
ATOM 781 N N . ASN A 1 101 ? 4.402 -8.042 2.096 1.00 82.62 101 ASN A N 1
ATOM 782 C CA . ASN A 1 101 ? 3.065 -8.611 2.236 1.00 82.62 101 ASN A CA 1
ATOM 783 C C . ASN A 1 101 ? 2.727 -8.924 3.710 1.00 82.62 101 ASN A C 1
ATOM 785 O O . ASN A 1 101 ? 1.568 -8.876 4.115 1.00 82.62 101 ASN A O 1
ATOM 789 N N . LEU A 1 102 ? 3.744 -9.130 4.556 1.00 83.31 102 LEU A N 1
ATOM 790 C CA . LEU A 1 102 ? 3.572 -9.287 5.999 1.00 83.31 102 LEU A CA 1
ATOM 791 C C . LEU A 1 102 ? 2.915 -8.053 6.644 1.00 83.31 102 LEU A C 1
ATOM 793 O O . LEU A 1 102 ? 2.046 -8.210 7.496 1.00 83.31 102 LEU A O 1
ATOM 797 N N . PHE A 1 103 ? 3.237 -6.831 6.203 1.00 82.69 103 PHE A N 1
ATOM 798 C CA . PHE A 1 103 ? 2.594 -5.612 6.720 1.00 82.69 103 PHE A CA 1
ATOM 799 C C . PHE A 1 103 ? 1.116 -5.518 6.320 1.00 82.69 103 PHE A C 1
ATOM 801 O O . PHE A 1 103 ? 0.292 -5.082 7.122 1.00 82.69 103 PHE A O 1
ATOM 808 N N . ILE A 1 104 ? 0.746 -5.997 5.126 1.00 83.69 104 ILE A N 1
ATOM 809 C CA . ILE A 1 104 ? -0.667 -6.145 4.742 1.00 83.69 104 ILE A CA 1
ATOM 810 C C . ILE A 1 104 ? -1.386 -7.094 5.700 1.00 83.69 104 ILE A C 1
ATOM 812 O O . ILE A 1 104 ? -2.479 -6.779 6.171 1.00 83.69 104 ILE A O 1
ATOM 816 N N . VAL A 1 105 ? -0.770 -8.235 6.015 1.00 86.50 105 VAL A N 1
ATOM 817 C CA . VAL A 1 105 ? -1.357 -9.234 6.915 1.00 86.50 105 VAL A CA 1
ATOM 818 C C . VAL A 1 105 ? -1.512 -8.668 8.328 1.00 86.50 105 VAL A C 1
ATOM 820 O O . VAL A 1 105 ? -2.579 -8.803 8.924 1.00 86.50 105 VAL A O 1
ATOM 823 N N . LEU A 1 106 ? -0.500 -7.968 8.851 1.00 85.56 106 LEU A N 1
ATOM 824 C CA . LEU A 1 106 ? -0.587 -7.299 10.154 1.00 85.56 106 LEU A CA 1
ATOM 825 C C . LEU A 1 106 ? -1.678 -6.224 10.169 1.00 85.56 106 LEU A C 1
ATOM 827 O O . LEU A 1 106 ? -2.445 -6.150 11.130 1.00 85.56 106 LEU A O 1
ATOM 831 N N . GLY A 1 107 ? -1.786 -5.430 9.100 1.00 81.94 107 GLY A N 1
ATOM 832 C CA . GLY A 1 107 ? -2.867 -4.464 8.923 1.00 81.94 107 GLY A CA 1
ATOM 833 C C . GLY A 1 107 ? -4.241 -5.1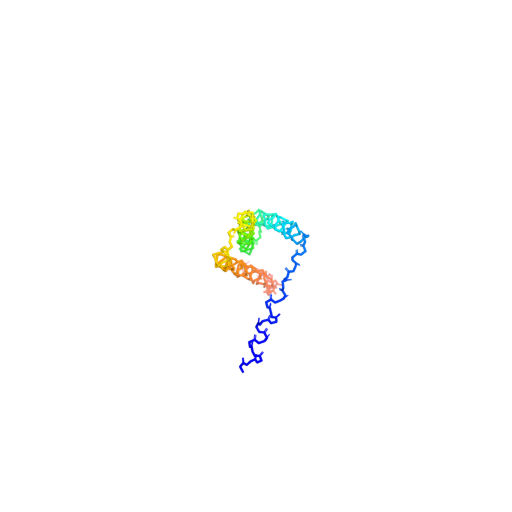36 8.950 1.00 81.94 107 GLY A C 1
ATOM 834 O O . GLY A 1 107 ? -5.121 -4.709 9.693 1.00 81.94 107 GLY A O 1
ATOM 835 N N . ALA A 1 108 ? -4.415 -6.236 8.216 1.00 82.94 108 ALA A N 1
ATOM 836 C CA . ALA A 1 108 ? -5.663 -6.995 8.195 1.00 82.94 108 ALA A CA 1
ATOM 837 C C . ALA A 1 108 ? -6.034 -7.543 9.585 1.00 82.94 108 ALA A C 1
ATOM 839 O O . ALA A 1 108 ? -7.176 -7.395 10.019 1.00 82.94 108 ALA A O 1
ATOM 840 N N . ILE A 1 109 ? -5.069 -8.109 10.318 1.00 86.31 109 ILE A N 1
ATOM 841 C CA . ILE A 1 109 ? -5.281 -8.600 11.688 1.00 86.31 109 ILE A CA 1
ATOM 842 C C . ILE A 1 109 ? -5.695 -7.448 12.615 1.00 86.31 109 ILE A C 1
ATOM 844 O O . ILE A 1 109 ? -6.669 -7.575 13.360 1.00 86.31 109 ILE A O 1
ATOM 848 N N . CYS A 1 110 ? -5.012 -6.302 12.539 1.00 83.62 110 CYS A N 1
ATOM 849 C CA . CYS A 1 110 ? -5.357 -5.124 13.336 1.00 83.62 110 CYS A CA 1
ATOM 850 C C . CYS A 1 110 ? -6.770 -4.608 13.016 1.00 83.62 110 CYS A C 1
ATOM 852 O O . CYS A 1 110 ? -7.506 -4.249 13.939 1.00 83.62 110 CYS A O 1
ATOM 854 N N . ALA A 1 111 ? -7.190 -4.645 11.746 1.00 82.19 111 ALA A N 1
ATOM 855 C CA . ALA A 1 111 ? -8.543 -4.267 11.342 1.00 82.19 111 ALA A CA 1
ATOM 856 C C . ALA A 1 111 ? -9.580 -5.219 11.935 1.00 82.19 111 ALA A C 1
ATOM 858 O O . ALA A 1 111 ? -10.577 -4.764 12.494 1.00 82.19 111 ALA A O 1
ATOM 859 N N . ILE A 1 112 ? -9.347 -6.532 11.861 1.00 83.31 112 ILE A N 1
ATOM 860 C CA . ILE A 1 112 ? -10.255 -7.546 12.415 1.00 83.31 112 ILE A CA 1
ATOM 861 C C . ILE A 1 112 ? -10.424 -7.343 13.928 1.00 83.31 112 ILE A C 1
ATOM 863 O O . ILE A 1 112 ? -11.550 -7.360 14.436 1.00 83.31 112 ILE A O 1
ATOM 867 N N . ILE A 1 113 ? -9.335 -7.084 14.657 1.00 83.44 113 ILE A N 1
ATOM 868 C CA . ILE A 1 113 ? -9.389 -6.776 16.095 1.00 83.44 113 ILE A CA 1
ATOM 869 C C . ILE A 1 113 ? -10.180 -5.482 16.344 1.00 83.44 113 ILE A C 1
ATOM 871 O O . ILE A 1 113 ? -11.033 -5.438 17.231 1.00 83.44 113 ILE A O 1
ATOM 875 N N . GLY A 1 114 ? -9.971 -4.448 15.525 1.00 78.38 114 GLY A N 1
ATOM 876 C CA . GLY A 1 114 ? -10.773 -3.225 15.564 1.00 78.38 114 GLY A CA 1
ATOM 877 C C . GLY A 1 114 ? -12.271 -3.503 15.394 1.00 78.38 114 GLY A C 1
ATOM 878 O O . GLY A 1 114 ? -13.072 -3.099 16.234 1.00 78.38 114 GLY A O 1
ATOM 879 N N . PHE A 1 115 ? -12.657 -4.257 14.361 1.00 78.62 115 PHE A N 1
ATOM 880 C CA . PHE A 1 115 ? -14.051 -4.625 14.078 1.00 78.62 115 PHE A CA 1
ATOM 881 C C . PHE A 1 115 ? -14.696 -5.494 15.156 1.00 78.62 115 PHE A C 1
ATOM 883 O O . PHE A 1 115 ? -15.866 -5.296 15.484 1.00 78.62 115 PHE A O 1
ATOM 890 N N . THR A 1 116 ? -13.964 -6.449 15.727 1.00 80.25 116 THR A N 1
ATOM 891 C CA . THR A 1 116 ? -14.489 -7.288 16.816 1.00 80.25 116 THR A CA 1
ATOM 892 C C . THR A 1 116 ? -14.763 -6.463 18.071 1.00 80.25 116 THR A C 1
ATOM 894 O O . THR A 1 116 ? -15.834 -6.602 18.656 1.00 80.25 116 THR A O 1
ATOM 897 N N . LYS A 1 117 ? -13.876 -5.525 18.428 1.00 70.44 117 LYS A N 1
ATOM 898 C CA . LYS A 1 117 ? -14.065 -4.630 19.582 1.00 70.44 117 LYS A CA 1
ATOM 899 C C . LYS A 1 117 ? -15.241 -3.663 19.428 1.00 70.44 117 LYS A C 1
ATOM 901 O O . LYS A 1 117 ? -15.855 -3.324 20.433 1.00 70.44 117 LYS A O 1
ATOM 906 N N . MET A 1 118 ? -15.581 -3.248 18.205 1.00 66.50 118 MET A N 1
ATOM 907 C CA . MET A 1 118 ? -16.773 -2.422 17.955 1.00 66.50 118 MET A CA 1
ATOM 908 C C . MET A 1 118 ? -18.073 -3.212 18.144 1.00 66.50 118 MET A C 1
ATOM 910 O O . MET A 1 118 ? -19.021 -2.699 18.728 1.00 66.50 118 MET A O 1
ATOM 914 N N . LYS A 1 119 ? -18.117 -4.473 17.693 1.00 63.84 119 LYS A N 1
ATOM 915 C CA . LYS A 1 119 ? -19.329 -5.308 17.772 1.00 63.84 119 LYS A CA 1
ATOM 916 C C . LYS A 1 119 ? -19.697 -5.723 19.197 1.00 63.84 119 LYS A C 1
ATOM 918 O O . LYS A 1 119 ? -20.869 -5.922 19.478 1.00 63.84 119 LYS A O 1
ATOM 923 N N . THR A 1 120 ? -18.726 -5.827 20.102 1.00 58.75 120 THR A N 1
ATOM 924 C CA . THR A 1 120 ? -18.988 -6.142 21.518 1.00 58.75 120 THR A CA 1
ATOM 925 C C . THR A 1 120 ? -19.527 -4.937 22.309 1.00 58.75 120 THR A C 1
ATOM 927 O O . THR A 1 120 ? -19.973 -5.108 23.436 1.00 58.75 120 THR A O 1
ATOM 930 N N . ALA A 1 121 ? -19.508 -3.719 21.753 1.00 57.16 121 ALA A N 1
ATOM 931 C CA . ALA A 1 121 ? -19.838 -2.496 22.490 1.00 57.16 121 ALA A CA 1
ATOM 932 C C . ALA A 1 121 ? -21.346 -2.156 22.578 1.00 57.16 121 ALA A C 1
ATOM 934 O O . ALA A 1 121 ? -21.693 -1.145 23.186 1.00 57.16 121 ALA A O 1
ATOM 935 N N . THR A 1 122 ? -22.270 -2.940 22.005 1.00 49.66 122 THR A N 1
ATOM 936 C CA . THR A 1 122 ? -23.731 -2.715 22.147 1.00 49.66 122 THR A CA 1
ATOM 937 C C . THR A 1 122 ? -24.507 -4.019 21.875 1.00 49.66 122 THR A C 1
ATOM 939 O O . THR A 1 122 ? -24.252 -4.587 20.813 1.00 49.66 122 THR A O 1
ATOM 942 N N . PRO A 1 123 ? -25.458 -4.508 22.716 1.00 48.03 123 PRO A N 1
ATOM 943 C CA . PRO A 1 123 ? -26.019 -3.952 23.959 1.00 48.03 123 PRO A CA 1
ATOM 944 C C . PRO A 1 123 ? -25.982 -4.915 25.178 1.00 48.03 123 PRO A C 1
ATOM 946 O O . PRO A 1 123 ? -26.522 -6.015 25.132 1.00 48.03 123 PRO A O 1
ATOM 949 N N . GLU A 1 124 ? -25.504 -4.440 26.330 1.00 44.72 124 GLU A N 1
ATOM 950 C CA . GLU A 1 124 ? -26.087 -4.819 27.630 1.00 44.72 124 GLU A CA 1
ATOM 951 C C . GLU A 1 124 ? -27.131 -3.741 27.980 1.00 44.72 124 GLU A C 1
ATOM 953 O O . GLU A 1 124 ? -26.925 -2.892 28.839 1.00 44.72 124 GLU A O 1
ATOM 958 N N . ILE A 1 125 ? -28.257 -3.732 27.256 1.00 51.19 125 ILE A N 1
ATOM 959 C CA . ILE A 1 125 ? -29.525 -3.248 27.819 1.00 51.19 125 ILE A CA 1
ATOM 960 C C . ILE A 1 125 ? -30.191 -4.497 28.382 1.00 51.19 125 ILE A C 1
ATOM 962 O O . ILE A 1 125 ? -31.056 -5.105 27.757 1.00 51.19 125 ILE A O 1
ATOM 966 N N . LYS A 1 126 ? -29.722 -4.930 29.548 1.00 44.47 126 LYS A N 1
ATOM 967 C CA . LYS A 1 126 ? -30.419 -5.914 30.365 1.00 44.47 126 LYS A CA 1
ATOM 968 C C . LYS A 1 126 ? -30.765 -5.227 31.679 1.00 44.47 126 LYS A C 1
ATOM 970 O O . LYS A 1 126 ? -29.954 -5.172 32.590 1.00 44.47 126 LYS A O 1
ATOM 975 N N . THR A 1 127 ? -31.968 -4.650 31.706 1.00 45.91 127 THR A N 1
ATOM 976 C CA . THR A 1 127 ? -32.817 -4.536 32.907 1.00 45.91 127 THR A CA 1
ATOM 977 C C . THR A 1 127 ? -32.089 -4.187 34.211 1.00 45.91 127 THR A C 1
ATOM 979 O O . THR A 1 127 ? -31.823 -5.062 35.028 1.00 45.91 127 THR A O 1
ATOM 982 N N . ALA A 1 128 ? -31.843 -2.898 34.440 1.00 52.00 128 ALA A N 1
ATOM 983 C CA . ALA A 1 128 ? -31.609 -2.349 35.782 1.00 52.00 128 ALA A CA 1
ATOM 984 C C . ALA A 1 128 ? -32.484 -1.103 36.028 1.00 52.00 128 ALA A C 1
ATOM 986 O O . ALA A 1 128 ? -32.097 -0.176 36.730 1.00 52.00 128 ALA A O 1
ATOM 987 N N . SER A 1 129 ? -33.664 -1.063 35.402 1.00 47.06 129 SER A N 1
ATOM 988 C CA . SER A 1 129 ? -34.662 -0.004 35.571 1.00 47.06 129 SER A CA 1
ATOM 989 C C . SER A 1 129 ? -36.049 -0.612 35.807 1.00 47.06 129 SER A C 1
ATOM 991 O O . SER A 1 129 ? -36.907 -0.591 34.929 1.00 47.06 129 SER A O 1
ATOM 993 N N . ALA A 1 130 ? -36.205 -1.217 36.981 1.00 44.22 130 ALA A N 1
ATOM 994 C CA . ALA A 1 130 ? -37.435 -1.441 37.749 1.00 44.22 130 ALA A CA 1
ATOM 995 C C . ALA A 1 130 ? -36.912 -1.847 39.142 1.00 44.22 130 ALA A C 1
ATOM 997 O O . ALA A 1 130 ? -36.183 -2.827 39.226 1.00 44.22 130 ALA A O 1
ATOM 998 N N . GLU A 1 131 ? -37.069 -1.136 40.251 1.00 42.09 131 GLU A N 1
ATOM 999 C CA . GLU A 1 131 ? -38.016 -0.114 40.690 1.00 42.09 131 GLU A CA 1
ATOM 1000 C C . GLU A 1 131 ? -37.389 0.583 41.929 1.00 42.09 131 GLU A C 1
ATOM 1002 O O . GLU A 1 131 ? -36.527 -0.023 42.577 1.00 42.09 131 GLU A O 1
ATOM 1007 N N . PRO A 1 132 ? -37.741 1.839 42.263 1.00 54.12 132 PRO A N 1
ATOM 1008 C CA . PRO A 1 132 ? -37.254 2.523 43.454 1.00 54.12 132 PRO A CA 1
ATOM 1009 C C . PRO A 1 132 ? -38.253 2.355 44.608 1.00 54.12 132 PRO A C 1
ATOM 1011 O O . PRO A 1 132 ? -39.365 2.859 44.518 1.00 54.12 132 PRO A O 1
ATOM 1014 N N . GLU A 1 133 ? -37.857 1.749 45.727 1.00 43.88 133 GLU A N 1
ATOM 1015 C CA . GLU A 1 133 ? -38.570 1.974 46.988 1.00 43.88 133 GLU A CA 1
ATOM 1016 C C . GLU A 1 133 ? -37.585 2.012 48.156 1.00 43.88 133 GLU A C 1
ATOM 1018 O O . GLU A 1 133 ? -36.816 1.086 48.412 1.00 43.88 133 GLU A O 1
ATOM 1023 N N . ALA A 1 134 ? -37.556 3.174 48.798 1.00 52.47 134 ALA A N 1
ATOM 1024 C CA . ALA A 1 134 ? -36.735 3.477 49.946 1.00 52.47 134 ALA A CA 1
ATOM 1025 C C . ALA A 1 134 ? -37.254 2.715 51.169 1.00 52.47 134 ALA A C 1
ATOM 1027 O O . ALA A 1 134 ? -38.426 2.821 51.515 1.00 52.47 134 ALA A O 1
ATOM 1028 N N . THR A 1 135 ? -36.372 2.002 51.865 1.00 42.38 135 THR A N 1
ATOM 1029 C CA . THR A 1 135 ? -36.663 1.463 53.198 1.00 42.38 135 THR A CA 1
ATOM 1030 C C . THR A 1 135 ? -35.727 2.097 54.225 1.00 42.38 135 THR A C 1
ATOM 1032 O O . THR A 1 135 ? -34.551 1.749 54.295 1.00 42.38 135 THR A O 1
ATOM 1035 N N . SER A 1 136 ? -36.260 3.069 54.970 1.00 39.75 136 SER A N 1
ATOM 1036 C CA . SER A 1 136 ? -35.938 3.487 56.353 1.00 39.75 136 SER A CA 1
ATOM 1037 C C . SER A 1 136 ? -36.756 4.768 56.624 1.00 39.75 136 SER A C 1
ATOM 1039 O O . SER A 1 136 ? -36.796 5.594 55.706 1.00 39.75 136 SER A O 1
ATOM 1041 N N . PRO A 1 137 ? -37.417 4.985 57.784 1.00 46.53 137 PRO A N 1
ATOM 1042 C CA . PRO A 1 137 ? -37.045 4.505 59.122 1.00 46.53 137 PRO A CA 1
ATOM 1043 C C . PRO A 1 137 ? -38.189 3.896 59.964 1.00 46.53 137 PRO A C 1
ATOM 1045 O O . PRO A 1 137 ? -39.355 4.198 59.739 1.00 46.53 137 PRO A O 1
ATOM 1048 N N . ASP A 1 138 ? -37.816 3.060 60.936 1.00 40.16 138 ASP A N 1
ATOM 1049 C CA . ASP A 1 138 ? -38.269 3.071 62.342 1.00 40.16 138 ASP A CA 1
ATOM 1050 C C . ASP A 1 138 ? -37.299 2.215 63.181 1.00 40.16 138 ASP A C 1
ATOM 1052 O O . ASP A 1 138 ? -36.935 1.105 62.720 1.00 40.16 138 ASP A O 1
#

Radius of gyration: 26.05 Å; chains: 1; bounding box: 58×47×88 Å

Sequence (138 aa):
MIATSLWLLAQTQTQATKPGYFAPVALTLLITGGLAWLIAAVFGFGRARTFGSAARWFALTAVCLLIYHLQFLLLGIIAVMEFRRNNRDYGTMLNVGAFFNLFIVLGAICAIIGFTKMKTATPEIKTASAEPEATSPD

pLDDT: mean 70.37, std 12.92, range [39.75, 86.5]

Secondary structure (DSSP, 8-state):
-HHHHHHHHHHHS------TTHHHHHHHHHHHHHHHHHHHHHHHHHHTTTSHHHHHHHHHHHHHHHHHHHHHHHHHHHHHHHHHHT---HHHHHHHHHHHHHHHHHHHHHHHHHHHHHHTTS-------S--------